Protein AF-A0A3B8RQC7-F1 (afdb_monomer_lite)

Structure (mmCIF, N/CA/C/O backbone):
data_AF-A0A3B8RQC7-F1
#
_entry.id   AF-A0A3B8RQC7-F1
#
loop_
_atom_site.group_PDB
_atom_site.id
_atom_site.type_symbol
_atom_site.label_atom_id
_atom_site.label_alt_id
_atom_site.label_comp_id
_atom_site.label_asym_id
_atom_site.label_entity_id
_atom_site.label_seq_id
_atom_site.pdbx_PDB_ins_code
_atom_site.Cartn_x
_atom_site.Cartn_y
_atom_site.Cartn_z
_atom_site.occupancy
_atom_site.B_iso_or_equiv
_atom_site.auth_seq_id
_atom_site.auth_comp_id
_atom_site.auth_asym_id
_atom_site.auth_atom_id
_atom_site.pdbx_PDB_model_num
ATOM 1 N N . MET A 1 1 ? 19.591 14.525 64.692 1.00 45.31 1 MET A N 1
ATOM 2 C CA . MET A 1 1 ? 18.164 14.686 64.338 1.00 45.31 1 MET A CA 1
ATOM 3 C C . MET A 1 1 ? 18.086 14.976 62.844 1.00 45.31 1 MET A C 1
ATOM 5 O O . MET A 1 1 ? 18.503 16.040 62.417 1.00 45.31 1 MET A O 1
ATOM 9 N N . ARG A 1 2 ? 17.708 13.976 62.036 1.00 49.78 2 ARG A N 1
ATOM 10 C CA . ARG A 1 2 ? 17.635 14.060 60.568 1.00 49.78 2 ARG A CA 1
ATOM 11 C C . ARG A 1 2 ? 16.273 14.648 60.188 1.00 49.78 2 ARG A C 1
ATOM 13 O O . ARG A 1 2 ? 15.261 13.973 60.358 1.00 49.78 2 ARG A O 1
ATOM 20 N N . ALA A 1 3 ? 16.239 15.897 59.731 1.00 42.53 3 ALA A N 1
ATOM 21 C CA . ALA A 1 3 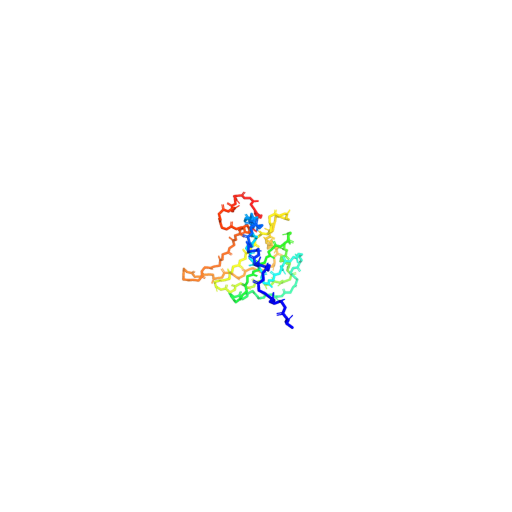? 15.012 16.544 59.277 1.00 42.53 3 ALA A CA 1
ATOM 22 C C . ALA A 1 3 ? 14.564 15.951 57.924 1.00 42.53 3 ALA A C 1
ATOM 24 O O . ALA A 1 3 ? 15.099 16.267 56.870 1.00 42.53 3 ALA A O 1
ATOM 25 N N . SER A 1 4 ? 13.633 15.002 58.029 1.00 47.00 4 SER A N 1
ATOM 26 C CA . SER A 1 4 ? 12.559 14.593 57.111 1.00 47.00 4 SER A CA 1
ATOM 27 C C . SER A 1 4 ? 12.667 14.915 55.604 1.00 47.00 4 SER A C 1
ATOM 29 O O . SER A 1 4 ? 12.319 15.996 55.141 1.00 47.00 4 SER A O 1
ATOM 31 N N . ILE A 1 5 ? 12.963 13.868 54.828 1.00 52.59 5 ILE A N 1
ATOM 32 C CA . ILE A 1 5 ? 12.885 13.709 53.357 1.00 52.59 5 ILE A CA 1
ATOM 33 C C . ILE A 1 5 ? 11.427 13.749 52.803 1.00 52.59 5 ILE A C 1
ATOM 35 O O . ILE A 1 5 ? 11.138 13.245 51.725 1.00 52.59 5 ILE A O 1
ATOM 39 N N . LYS A 1 6 ? 10.462 14.356 53.512 1.00 45.78 6 LYS A N 1
ATOM 40 C CA . LYS A 1 6 ? 9.018 14.250 53.191 1.00 45.78 6 LYS A CA 1
ATOM 41 C C . LYS A 1 6 ? 8.301 15.547 52.768 1.00 45.78 6 LYS A C 1
ATOM 43 O O . LYS A 1 6 ? 7.078 15.523 52.688 1.00 45.78 6 LYS A O 1
ATOM 48 N N . THR A 1 7 ? 8.997 16.647 52.454 1.00 44.00 7 THR A N 1
ATOM 49 C CA . THR A 1 7 ? 8.322 17.966 52.319 1.00 44.00 7 THR A CA 1
ATOM 50 C C . THR A 1 7 ? 8.557 18.741 51.013 1.00 44.00 7 THR A C 1
ATOM 52 O O . THR A 1 7 ? 8.353 19.946 50.999 1.00 44.00 7 THR A O 1
ATOM 55 N N . ILE A 1 8 ? 8.893 18.105 49.883 1.00 46.12 8 ILE A N 1
ATOM 56 C CA . ILE A 1 8 ? 8.613 18.718 48.563 1.00 46.12 8 ILE A CA 1
ATOM 57 C C . ILE A 1 8 ? 7.904 17.685 47.688 1.00 46.12 8 ILE A C 1
ATOM 59 O O . ILE A 1 8 ? 8.503 16.902 46.955 1.00 46.12 8 ILE A O 1
ATOM 63 N N . LEU A 1 9 ? 6.588 17.661 47.893 1.00 41.91 9 LEU A N 1
ATOM 64 C CA . LEU A 1 9 ? 5.569 16.975 47.114 1.00 41.91 9 LEU A CA 1
ATOM 65 C C . LEU A 1 9 ? 5.776 17.173 45.602 1.00 41.91 9 LEU A C 1
ATOM 67 O O . LEU A 1 9 ? 5.706 18.288 45.097 1.00 41.91 9 LEU A O 1
ATOM 71 N N . LEU A 1 10 ? 5.955 16.059 44.895 1.00 39.22 10 LEU A N 1
ATOM 72 C CA . LEU A 1 10 ? 5.077 15.605 43.812 1.00 39.22 10 LEU A CA 1
ATOM 73 C C . LEU A 1 10 ? 4.244 16.708 43.113 1.00 39.22 10 LEU A C 1
ATOM 75 O O . LEU A 1 10 ? 3.041 16.827 43.341 1.00 39.22 10 LEU A O 1
ATOM 79 N N . LEU A 1 11 ? 4.868 17.476 42.218 1.00 39.94 11 LEU A N 1
ATOM 80 C CA . LEU A 1 11 ? 4.159 18.314 41.246 1.00 39.94 11 LEU A CA 1
ATOM 81 C C . LEU A 1 11 ? 3.796 17.429 40.044 1.00 39.94 11 LEU A C 1
ATOM 83 O O . LEU A 1 11 ? 4.538 17.291 39.073 1.00 39.94 11 LEU A O 1
ATOM 87 N N . LEU A 1 12 ? 2.673 16.728 40.196 1.00 43.59 12 LEU A N 1
ATOM 88 C CA . LEU A 1 12 ? 2.049 15.897 39.177 1.00 43.59 12 LEU A CA 1
ATOM 89 C C . LEU A 1 12 ? 1.499 16.798 38.052 1.00 43.59 12 LEU A C 1
ATOM 91 O O . LEU A 1 12 ? 0.684 17.677 38.307 1.00 43.59 12 LEU A O 1
ATOM 95 N N . LEU A 1 13 ? 1.944 16.519 36.824 1.00 51.00 13 LEU A N 1
ATOM 96 C CA . LEU A 1 13 ? 1.169 16.531 35.574 1.00 51.00 13 LEU A CA 1
ATOM 97 C C . LEU A 1 13 ? 0.238 17.726 35.308 1.00 51.00 13 LEU A C 1
ATOM 99 O O . LEU A 1 13 ? -0.911 17.703 35.728 1.00 51.00 13 LEU A O 1
ATOM 103 N N . LEU A 1 14 ? 0.682 18.671 34.466 1.00 49.91 14 LEU A N 1
ATOM 104 C CA . LEU A 1 14 ? -0.200 19.459 33.584 1.00 49.91 14 LEU A CA 1
ATOM 105 C C . LEU A 1 14 ? 0.581 20.209 32.484 1.00 49.91 14 LEU A C 1
ATOM 107 O O . LEU A 1 14 ? 0.303 21.362 32.178 1.00 49.91 14 LEU A O 1
ATOM 111 N N . PHE A 1 15 ? 1.524 19.548 31.807 1.00 57.16 15 PHE A N 1
ATOM 112 C CA . PHE A 1 15 ? 1.663 19.852 30.380 1.00 57.16 15 PHE A CA 1
ATOM 113 C C . PHE A 1 15 ? 0.641 18.975 29.688 1.00 57.16 15 PHE A C 1
ATOM 115 O O . PHE A 1 15 ? 0.905 17.813 29.387 1.00 57.16 15 PHE A O 1
ATOM 122 N N . GLY A 1 16 ? -0.574 19.515 29.560 1.00 52.12 16 GLY A N 1
ATOM 123 C CA . GLY A 1 16 ? -1.617 18.904 28.759 1.00 52.12 16 GLY A CA 1
ATOM 124 C C . GLY A 1 16 ? -1.003 18.551 27.417 1.00 52.12 16 GLY A C 1
ATOM 125 O O . GLY A 1 16 ? -0.588 19.438 26.671 1.00 52.12 16 GLY A O 1
ATOM 126 N N . SER A 1 17 ? -0.888 17.257 27.134 1.00 58.47 17 SER A N 1
ATOM 127 C CA . SER A 1 17 ? -0.625 16.809 25.784 1.00 58.47 17 SER A CA 1
ATOM 128 C C . SER A 1 17 ? -1.835 17.265 24.989 1.00 58.47 17 SER A C 1
ATOM 130 O O . SER A 1 17 ? -2.874 16.603 24.988 1.00 58.47 17 SER A O 1
ATOM 132 N N . MET A 1 18 ? -1.732 18.440 24.363 1.00 51.41 18 MET A N 1
ATOM 133 C CA . MET A 1 18 ? -2.528 18.736 23.189 1.00 51.41 18 MET A CA 1
ATOM 134 C C . MET A 1 18 ? -2.434 17.472 22.348 1.00 51.41 18 MET A C 1
ATOM 136 O O . MET A 1 18 ? -1.332 17.033 22.013 1.00 51.41 18 MET A O 1
ATOM 140 N N . ALA A 1 19 ? -3.572 16.822 22.125 1.00 55.41 19 ALA A N 1
ATOM 141 C CA . ALA A 1 19 ? -3.664 15.707 21.210 1.00 55.41 19 ALA A CA 1
ATOM 142 C C . ALA A 1 19 ? -3.408 16.281 19.813 1.00 55.41 19 ALA A C 1
ATOM 144 O O . ALA A 1 19 ? -4.333 16.544 19.048 1.00 55.41 19 ALA A O 1
ATOM 145 N N . PHE A 1 20 ? -2.138 16.556 19.506 1.00 60.56 20 PHE A N 1
ATOM 146 C CA . PHE A 1 20 ? -1.667 16.673 18.144 1.00 60.56 20 PHE A CA 1
ATOM 147 C C . PHE A 1 20 ? -2.150 15.399 17.475 1.00 60.56 20 PHE A C 1
ATOM 149 O O . PHE A 1 20 ? -1.861 14.312 17.972 1.00 60.56 20 PHE A O 1
ATOM 156 N N . GLY A 1 21 ? -2.976 15.537 16.438 1.00 60.81 21 GLY A N 1
ATOM 157 C CA . GLY A 1 21 ? -3.563 14.405 15.737 1.00 60.81 21 GLY A CA 1
ATOM 158 C C . GLY A 1 21 ? -2.472 13.423 15.340 1.00 60.81 21 GLY A C 1
ATOM 159 O O . GLY A 1 21 ? -1.754 13.651 14.370 1.00 60.81 21 GLY A O 1
ATOM 160 N N . GLN A 1 22 ? -2.301 12.367 16.130 1.00 75.88 22 GLN A N 1
ATOM 161 C CA . GLN A 1 22 ? -1.209 11.435 15.933 1.00 75.88 22 GLN A CA 1
ATOM 162 C C . GLN A 1 22 ? -1.537 10.595 14.702 1.00 75.88 22 GLN A C 1
ATOM 164 O O . GLN A 1 22 ? -2.649 10.082 14.565 1.00 75.88 22 GLN A O 1
ATOM 169 N N . LEU A 1 23 ? -0.576 10.474 13.788 1.00 85.44 23 LEU A N 1
ATOM 170 C CA . LEU A 1 23 ? -0.722 9.621 12.614 1.00 85.44 23 LEU A CA 1
ATOM 171 C C . LEU A 1 23 ? -1.055 8.185 13.042 1.00 85.44 23 LEU A C 1
ATOM 173 O O . LEU A 1 23 ? -0.542 7.679 14.043 1.00 85.44 23 LEU A O 1
ATOM 177 N N . SER A 1 24 ? -1.890 7.517 12.250 1.00 89.38 24 SER A N 1
ATOM 178 C CA . SER A 1 24 ? -2.125 6.083 12.379 1.00 89.38 24 SER A CA 1
ATOM 179 C C . SER A 1 24 ? -0.777 5.359 12.221 1.00 89.38 24 SER A C 1
ATOM 181 O O . SER A 1 24 ? -0.063 5.617 11.244 1.00 89.38 24 SER A O 1
ATOM 183 N N . PRO A 1 25 ? -0.390 4.484 13.166 1.00 89.69 25 PRO A N 1
ATOM 184 C CA . PRO A 1 25 ? 0.924 3.857 13.136 1.00 89.69 25 PRO A CA 1
ATOM 185 C C . PRO A 1 25 ? 1.007 2.837 11.998 1.00 89.69 25 PRO A C 1
ATOM 187 O O . PRO A 1 25 ? 0.070 2.061 11.778 1.00 89.69 25 PRO A O 1
ATOM 190 N N . ALA A 1 26 ? 2.143 2.847 11.306 1.00 93.75 26 ALA A N 1
ATOM 191 C CA . ALA A 1 26 ? 2.501 1.910 10.251 1.00 93.75 26 ALA A CA 1
ATOM 192 C C . ALA A 1 26 ? 3.767 1.147 10.655 1.00 93.75 26 ALA A C 1
ATOM 194 O O . ALA A 1 26 ? 4.698 1.738 11.200 1.00 93.75 26 ALA A O 1
ATOM 195 N N . ASP A 1 27 ? 3.797 -0.150 10.363 1.00 96.81 27 ASP A N 1
ATOM 196 C CA . ASP A 1 27 ? 4.894 -1.056 10.716 1.00 96.81 27 ASP A CA 1
ATOM 197 C C . ASP A 1 27 ? 5.965 -1.112 9.617 1.00 96.81 27 ASP A C 1
ATOM 199 O O . ASP A 1 27 ? 7.100 -1.520 9.856 1.00 96.81 27 ASP A O 1
ATOM 203 N N . SER A 1 28 ? 5.603 -0.741 8.386 1.00 97.62 28 SER A N 1
ATOM 204 C CA . SER A 1 28 ? 6.490 -0.780 7.225 1.00 97.62 28 SER A CA 1
ATOM 205 C C . SER A 1 28 ? 6.124 0.305 6.217 1.00 97.62 28 SER A C 1
ATOM 207 O O . SER A 1 28 ? 4.948 0.554 5.957 1.00 97.62 28 SER A O 1
ATOM 209 N N . VAL A 1 29 ? 7.140 0.947 5.641 1.00 97.94 29 VAL A N 1
ATOM 210 C CA . VAL A 1 29 ? 6.978 1.930 4.565 1.00 97.94 29 VAL A CA 1
ATOM 211 C C . VAL A 1 29 ? 7.283 1.269 3.225 1.00 97.94 29 VAL A C 1
ATOM 213 O O . VAL A 1 29 ? 8.250 0.518 3.111 1.00 97.94 29 VAL A O 1
ATOM 216 N N . ILE A 1 30 ? 6.458 1.567 2.226 1.00 97.94 30 ILE A N 1
ATOM 217 C CA . ILE A 1 30 ? 6.635 1.181 0.830 1.00 97.94 30 ILE A CA 1
ATOM 218 C C . ILE A 1 30 ? 6.750 2.471 0.014 1.00 97.94 30 ILE A C 1
ATOM 220 O O . ILE A 1 30 ? 5.878 3.339 0.084 1.00 97.94 30 ILE A O 1
ATOM 224 N N . GLU A 1 31 ? 7.826 2.593 -0.755 1.00 98.06 31 GLU A N 1
ATOM 225 C CA . GLU A 1 31 ? 8.151 3.779 -1.549 1.00 98.06 31 GLU A CA 1
ATOM 226 C C . GLU A 1 31 ? 8.898 3.380 -2.831 1.00 98.06 31 GLU A C 1
ATOM 228 O O . GLU A 1 31 ? 9.554 2.338 -2.887 1.00 98.06 31 GLU A O 1
ATOM 233 N N . GLY A 1 32 ? 8.793 4.197 -3.881 1.00 98.00 32 GLY A N 1
ATOM 234 C CA . GLY A 1 32 ? 9.545 4.001 -5.121 1.00 98.00 32 GLY A CA 1
ATOM 235 C C . GLY A 1 32 ? 9.031 2.854 -5.996 1.00 98.00 32 GLY A C 1
ATOM 236 O O . GLY A 1 32 ? 7.846 2.775 -6.302 1.00 98.00 32 GLY A O 1
ATOM 237 N N . ASN A 1 33 ? 9.935 1.998 -6.478 1.00 98.25 33 ASN A N 1
ATOM 238 C CA . ASN A 1 33 ? 9.630 0.980 -7.486 1.00 98.25 33 ASN A CA 1
ATOM 239 C C . ASN A 1 33 ? 9.638 -0.436 -6.893 1.00 98.25 33 ASN A C 1
ATOM 241 O O . ASN A 1 33 ? 10.635 -0.860 -6.313 1.00 98.25 33 ASN A O 1
ATOM 245 N N . ILE A 1 34 ? 8.575 -1.200 -7.142 1.00 98.00 34 ILE A N 1
ATOM 246 C CA . ILE A 1 34 ? 8.494 -2.643 -6.898 1.00 98.00 34 ILE A CA 1
ATOM 247 C C . ILE A 1 34 ? 8.800 -3.345 -8.223 1.00 98.00 34 ILE A C 1
ATOM 249 O O . ILE A 1 34 ? 7.976 -3.357 -9.137 1.00 98.00 34 ILE A O 1
ATOM 253 N N . THR A 1 35 ? 10.013 -3.883 -8.347 1.00 97.88 35 THR A N 1
ATOM 254 C CA . THR A 1 35 ? 10.521 -4.543 -9.568 1.00 97.88 35 THR A CA 1
ATOM 255 C C . THR A 1 35 ? 10.620 -6.063 -9.443 1.00 97.88 35 THR A C 1
ATOM 257 O O . THR A 1 35 ? 10.885 -6.750 -10.428 1.00 97.88 35 THR A O 1
ATOM 260 N N . SER A 1 36 ? 10.369 -6.603 -8.251 1.00 98.00 36 SER A N 1
ATOM 261 C CA . SER A 1 36 ? 10.296 -8.034 -7.965 1.00 98.00 36 SER A CA 1
ATOM 262 C C . SER A 1 36 ? 9.015 -8.361 -7.203 1.00 98.00 36 SER A C 1
ATOM 264 O O . SER A 1 36 ? 8.357 -7.476 -6.653 1.00 98.00 36 SER A O 1
ATOM 266 N N . ASN A 1 37 ? 8.640 -9.640 -7.194 1.00 98.19 37 ASN A N 1
ATOM 267 C CA . ASN A 1 37 ? 7.439 -10.083 -6.496 1.00 98.19 37 ASN A CA 1
ATOM 268 C C . ASN A 1 37 ? 7.519 -9.742 -5.007 1.00 98.19 37 ASN A C 1
ATOM 270 O O . ASN A 1 37 ? 8.526 -10.014 -4.352 1.00 98.19 37 ASN A O 1
ATOM 274 N N . ALA A 1 38 ? 6.434 -9.189 -4.480 1.00 97.75 38 ALA A N 1
ATOM 275 C CA . ALA A 1 38 ? 6.335 -8.768 -3.093 1.00 97.75 38 ALA A CA 1
ATOM 276 C C . ALA A 1 38 ? 5.024 -9.264 -2.479 1.00 97.75 38 ALA A C 1
ATOM 278 O O . ALA A 1 38 ? 4.006 -9.393 -3.161 1.00 97.75 38 ALA A O 1
ATOM 279 N N . PHE A 1 39 ? 5.058 -9.539 -1.176 1.00 98.00 39 PHE A N 1
ATOM 280 C CA . PHE A 1 39 ? 3.914 -10.041 -0.424 1.00 98.00 39 PHE A CA 1
ATOM 281 C C . PHE A 1 39 ? 3.682 -9.181 0.819 1.00 98.00 39 PHE A C 1
ATOM 283 O O . PHE A 1 39 ? 4.574 -9.051 1.662 1.00 98.00 39 PHE A O 1
ATOM 290 N N . LEU A 1 40 ? 2.489 -8.596 0.934 1.00 98.06 40 LEU A N 1
ATOM 291 C CA . LEU A 1 40 ? 2.066 -7.829 2.103 1.00 98.06 40 LEU A CA 1
ATOM 292 C C . LEU A 1 40 ? 1.193 -8.706 3.001 1.00 98.06 40 LEU A C 1
ATOM 294 O O . LEU A 1 40 ? 0.220 -9.296 2.534 1.00 98.06 40 LEU A O 1
ATOM 298 N N . THR A 1 41 ? 1.535 -8.788 4.285 1.00 98.12 41 THR A N 1
ATOM 299 C CA . THR A 1 41 ? 0.838 -9.628 5.267 1.00 98.12 41 THR A CA 1
ATOM 300 C C . THR A 1 41 ? -0.215 -8.834 6.033 1.00 98.12 41 THR A C 1
ATOM 302 O O . THR A 1 41 ? -0.159 -7.610 6.114 1.00 98.12 41 THR A O 1
ATOM 305 N N . ASN A 1 42 ? -1.183 -9.504 6.650 1.00 97.12 42 ASN A N 1
ATOM 306 C CA . ASN A 1 42 ? -2.176 -8.838 7.506 1.00 97.12 42 ASN A CA 1
ATOM 307 C C . ASN A 1 42 ? -1.689 -8.600 8.948 1.00 97.12 42 ASN A C 1
ATOM 309 O O . ASN A 1 42 ? -2.338 -7.899 9.720 1.00 97.12 42 ASN A O 1
ATOM 313 N N . SER A 1 43 ? -0.519 -9.138 9.301 1.00 97.06 43 SER A N 1
ATOM 314 C CA . SER A 1 43 ? 0.161 -8.888 10.576 1.00 97.06 43 SER A CA 1
ATOM 315 C C . SER A 1 43 ? 0.852 -7.525 10.648 1.00 97.06 43 SER A C 1
ATOM 317 O O . SER A 1 43 ? 1.326 -7.146 11.717 1.00 97.06 43 SER A O 1
ATOM 319 N N . LYS A 1 44 ? 0.934 -6.808 9.521 1.00 97.06 44 LYS A N 1
ATOM 320 C CA . LYS A 1 44 ? 1.576 -5.500 9.401 1.00 97.06 44 LYS A CA 1
ATOM 321 C C . LYS A 1 44 ? 0.626 -4.485 8.785 1.00 97.06 44 LYS A C 1
ATOM 323 O O . LYS A 1 44 ? -0.214 -4.806 7.945 1.00 97.06 44 LYS A O 1
ATOM 328 N N . ARG A 1 45 ? 0.818 -3.233 9.173 1.00 97.38 45 ARG A N 1
ATOM 329 C CA . ARG A 1 45 ? 0.224 -2.049 8.561 1.00 97.38 45 ARG A CA 1
ATOM 330 C C . ARG A 1 45 ? 1.274 -1.390 7.686 1.00 97.38 45 ARG A C 1
ATOM 332 O O . ARG A 1 45 ? 2.376 -1.103 8.153 1.00 97.38 45 ARG A O 1
ATOM 339 N N . TYR A 1 46 ? 0.932 -1.131 6.436 1.00 98.44 46 TYR A N 1
ATOM 340 C CA . TYR A 1 46 ? 1.865 -0.550 5.474 1.00 98.44 46 TYR A CA 1
ATOM 341 C C . TYR A 1 46 ? 1.570 0.929 5.257 1.00 98.44 46 TYR A C 1
ATOM 343 O O . TYR A 1 46 ? 0.427 1.352 5.393 1.00 98.44 46 TYR A O 1
ATOM 351 N N . LEU A 1 47 ? 2.586 1.714 4.911 1.00 98.44 47 LEU A N 1
ATOM 352 C CA . LEU A 1 47 ? 2.454 3.110 4.505 1.00 98.44 47 LEU A CA 1
ATOM 353 C C . LEU A 1 47 ? 2.993 3.284 3.088 1.00 98.44 47 LEU A C 1
ATOM 355 O O . LEU A 1 47 ? 4.177 3.062 2.857 1.00 98.44 47 LEU A O 1
ATOM 359 N N . LEU A 1 48 ? 2.146 3.723 2.163 1.00 98.50 48 LEU A N 1
ATOM 360 C CA . LEU A 1 48 ? 2.548 4.211 0.851 1.00 98.50 48 LEU A CA 1
ATOM 361 C C . LEU A 1 48 ? 3.088 5.631 1.008 1.00 98.50 48 LEU A C 1
ATOM 363 O O . LEU A 1 48 ? 2.337 6.544 1.371 1.00 98.50 48 LEU A O 1
ATOM 367 N N . ARG A 1 49 ? 4.375 5.815 0.713 1.00 98.31 49 ARG A N 1
ATOM 368 C CA . ARG A 1 49 ? 5.017 7.128 0.649 1.00 98.31 49 ARG A CA 1
ATOM 369 C C . ARG A 1 49 ? 5.375 7.457 -0.796 1.00 98.31 49 ARG A C 1
ATOM 371 O O . ARG A 1 49 ? 6.105 6.721 -1.457 1.00 98.31 49 ARG A O 1
ATOM 378 N N . GLY A 1 50 ? 4.866 8.589 -1.270 1.00 98.19 50 GLY A N 1
ATOM 379 C CA . GLY A 1 50 ? 4.999 9.024 -2.655 1.00 98.19 50 GLY A CA 1
ATOM 380 C C . GLY A 1 50 ? 4.292 8.088 -3.629 1.00 98.19 50 GLY A C 1
ATOM 381 O O . GLY A 1 50 ? 3.289 7.449 -3.301 1.00 98.19 50 GLY A O 1
ATOM 382 N N . PHE A 1 51 ? 4.827 8.019 -4.844 1.00 98.44 51 PHE A N 1
ATOM 383 C CA . PHE A 1 51 ? 4.331 7.130 -5.886 1.00 98.44 51 PHE A CA 1
ATOM 384 C C . PHE A 1 51 ? 5.045 5.784 -5.816 1.00 98.44 51 PHE A C 1
ATOM 386 O O . PHE A 1 51 ? 6.238 5.681 -6.108 1.00 98.44 51 PHE A O 1
ATOM 393 N N . VAL A 1 52 ? 4.292 4.755 -5.435 1.00 98.50 52 VAL A N 1
ATOM 394 C CA . VAL A 1 52 ? 4.741 3.366 -5.393 1.00 98.50 52 VAL A CA 1
ATOM 395 C C . VAL A 1 52 ? 4.368 2.702 -6.709 1.00 98.50 52 VAL A C 1
ATOM 397 O O . VAL A 1 52 ? 3.202 2.421 -6.957 1.00 98.50 52 VAL A O 1
ATOM 400 N N . ASN A 1 53 ? 5.352 2.452 -7.561 1.00 98.50 53 ASN A N 1
ATOM 401 C CA . ASN A 1 53 ? 5.152 1.905 -8.897 1.00 98.50 53 ASN A CA 1
ATOM 402 C C . ASN A 1 53 ? 5.452 0.408 -8.909 1.00 98.50 53 ASN A C 1
ATOM 404 O O . ASN A 1 53 ? 6.590 0.001 -8.680 1.00 98.50 53 ASN A O 1
ATOM 408 N N . ILE A 1 54 ? 4.459 -0.415 -9.229 1.00 98.50 54 ILE A N 1
ATOM 409 C CA . ILE A 1 54 ? 4.675 -1.828 -9.534 1.00 98.50 54 ILE A CA 1
ATOM 410 C C . ILE A 1 54 ? 5.061 -1.923 -11.004 1.00 98.50 54 ILE A C 1
ATOM 412 O O . ILE A 1 54 ? 4.260 -1.600 -11.881 1.00 98.50 54 ILE A O 1
ATOM 416 N N . ASN A 1 55 ? 6.287 -2.359 -11.274 1.00 98.19 55 ASN A N 1
ATOM 417 C CA . ASN A 1 55 ? 6.835 -2.444 -12.621 1.00 98.19 55 ASN A CA 1
ATOM 418 C C . ASN A 1 55 ? 6.918 -3.896 -13.077 1.00 98.19 55 ASN A C 1
ATOM 420 O O . ASN A 1 55 ? 7.322 -4.774 -12.319 1.00 98.19 55 ASN A O 1
ATOM 424 N N . SER A 1 56 ? 6.572 -4.142 -14.340 1.00 96.56 56 SER A N 1
ATOM 425 C CA . SER A 1 56 ? 6.708 -5.463 -14.952 1.00 96.56 56 SER A CA 1
ATOM 426 C C . SER A 1 56 ? 8.138 -6.005 -14.773 1.00 96.56 56 SER A C 1
ATOM 428 O O . SER A 1 56 ? 9.090 -5.245 -14.968 1.00 96.56 56 SER A O 1
ATOM 430 N N . PRO A 1 57 ? 8.315 -7.298 -14.445 1.00 97.31 57 PRO A N 1
ATOM 431 C CA . PRO A 1 57 ? 7.295 -8.353 -14.368 1.00 97.31 57 PRO A CA 1
ATOM 432 C C . PRO A 1 57 ? 6.717 -8.569 -12.956 1.00 97.31 57 PRO A C 1
ATOM 434 O O . PRO A 1 57 ? 6.186 -9.643 -12.674 1.00 97.31 57 PRO A O 1
ATOM 437 N N . ALA A 1 58 ? 6.855 -7.598 -12.050 1.00 98.38 58 ALA A N 1
ATOM 438 C CA . ALA A 1 58 ? 6.521 -7.784 -10.646 1.00 98.38 58 ALA A CA 1
ATOM 439 C C . ALA A 1 58 ? 5.027 -8.034 -10.402 1.00 98.38 58 ALA A C 1
ATOM 441 O O . ALA A 1 58 ? 4.141 -7.444 -11.033 1.00 98.38 58 ALA A O 1
ATOM 442 N N . VAL A 1 59 ? 4.774 -8.881 -9.408 1.00 98.56 59 VAL A N 1
ATOM 443 C CA . VAL A 1 59 ? 3.458 -9.133 -8.829 1.00 98.56 59 VAL A CA 1
ATOM 444 C C . VAL A 1 59 ? 3.472 -8.699 -7.367 1.00 98.56 59 VAL A C 1
ATOM 446 O O . VAL A 1 59 ? 4.261 -9.218 -6.574 1.00 98.56 59 VAL A O 1
ATOM 449 N N . LEU A 1 60 ? 2.595 -7.766 -7.000 1.00 98.50 60 LEU A N 1
ATOM 450 C CA . LEU A 1 60 ? 2.316 -7.448 -5.602 1.00 98.50 60 LEU A CA 1
ATOM 451 C C . LEU A 1 60 ? 1.100 -8.247 -5.144 1.00 98.50 60 LEU A C 1
ATOM 453 O O . LEU A 1 60 ? 0.009 -8.063 -5.679 1.00 98.50 60 LEU A O 1
ATOM 457 N N . THR A 1 61 ? 1.276 -9.093 -4.136 1.00 98.62 61 THR A N 1
ATOM 458 C CA . THR A 1 61 ? 0.174 -9.817 -3.496 1.00 98.62 61 THR A CA 1
ATOM 459 C C . THR A 1 61 ? -0.096 -9.234 -2.117 1.00 98.62 61 THR A C 1
ATOM 461 O O . THR A 1 61 ? 0.824 -9.066 -1.317 1.00 98.62 61 THR A O 1
ATOM 464 N N . ILE A 1 62 ? -1.359 -8.938 -1.825 1.00 98.62 62 ILE A N 1
ATOM 465 C CA . ILE A 1 62 ? -1.806 -8.373 -0.554 1.00 98.62 62 ILE A CA 1
ATOM 466 C C . ILE A 1 62 ? -2.733 -9.378 0.116 1.00 98.62 62 ILE A C 1
ATOM 468 O O . ILE A 1 62 ? -3.756 -9.769 -0.442 1.00 98.62 62 ILE A O 1
ATOM 472 N N . GLN A 1 63 ? -2.366 -9.801 1.321 1.00 98.50 63 GLN A N 1
ATOM 473 C CA . GLN A 1 63 ? -3.171 -10.716 2.114 1.00 98.50 63 GLN A CA 1
ATOM 474 C C . GLN A 1 63 ? -4.495 -10.060 2.549 1.00 98.50 63 GLN A C 1
ATOM 476 O O . GLN A 1 63 ? -4.554 -8.876 2.881 1.00 98.50 63 GLN A O 1
ATOM 481 N N . ALA A 1 64 ? -5.570 -10.849 2.600 1.00 98.50 64 ALA A N 1
ATOM 482 C CA . ALA A 1 64 ? -6.849 -10.410 3.151 1.00 98.50 64 ALA A CA 1
ATOM 483 C C . ALA A 1 64 ? -6.694 -9.872 4.591 1.00 98.50 64 ALA A C 1
ATOM 485 O O . ALA A 1 64 ? -5.991 -10.454 5.424 1.00 98.50 64 ALA A O 1
ATOM 486 N N . GLY A 1 65 ? -7.362 -8.754 4.886 1.00 98.19 65 GLY A N 1
ATOM 487 C CA . GLY A 1 65 ? -7.281 -8.068 6.179 1.00 98.19 65 GLY A CA 1
ATOM 488 C C . GLY A 1 65 ? -6.107 -7.093 6.334 1.00 98.19 65 GLY A C 1
ATOM 489 O O . GLY A 1 65 ? -5.985 -6.472 7.388 1.00 98.19 65 GLY A O 1
ATOM 490 N N . THR A 1 66 ? -5.239 -6.932 5.328 1.00 98.56 66 THR A N 1
ATOM 491 C CA . THR A 1 66 ? -4.142 -5.953 5.388 1.00 98.56 66 THR A CA 1
ATOM 492 C C . THR A 1 66 ? -4.663 -4.512 5.349 1.00 98.56 66 THR A C 1
ATOM 494 O O . THR A 1 66 ? -5.550 -4.166 4.564 1.00 98.56 66 THR A O 1
ATOM 497 N N . ILE A 1 67 ? -4.064 -3.652 6.180 1.00 98.12 67 ILE A N 1
ATOM 498 C CA . ILE A 1 67 ? -4.308 -2.204 6.191 1.00 98.12 67 ILE A CA 1
ATOM 499 C C . ILE A 1 67 ? -3.127 -1.494 5.536 1.00 98.12 67 ILE A C 1
ATOM 501 O O . ILE A 1 67 ? -1.970 -1.696 5.915 1.00 98.12 67 ILE A O 1
ATOM 505 N N . ILE A 1 68 ? -3.437 -0.635 4.572 1.00 98.44 68 ILE A N 1
ATOM 506 C CA . ILE A 1 68 ? -2.475 0.143 3.803 1.00 98.44 68 ILE A CA 1
ATOM 507 C C . ILE A 1 68 ? -2.859 1.613 3.927 1.00 98.44 68 ILE A C 1
ATOM 509 O O . ILE A 1 68 ? -3.939 2.046 3.526 1.00 98.44 68 ILE A O 1
ATOM 513 N N . TYR A 1 69 ? -1.962 2.388 4.513 1.00 98.31 69 TYR A N 1
ATOM 514 C CA . TYR A 1 69 ? -2.106 3.820 4.662 1.00 98.31 69 TYR A CA 1
ATOM 515 C C . TYR A 1 69 ? -1.502 4.553 3.469 1.00 98.31 69 TYR A C 1
ATOM 517 O O . TYR A 1 69 ? -0.436 4.180 2.994 1.00 98.31 69 TYR A O 1
ATOM 525 N N . GLY A 1 70 ? -2.135 5.632 3.026 1.00 97.88 70 GLY A N 1
ATOM 526 C CA . GLY A 1 70 ? -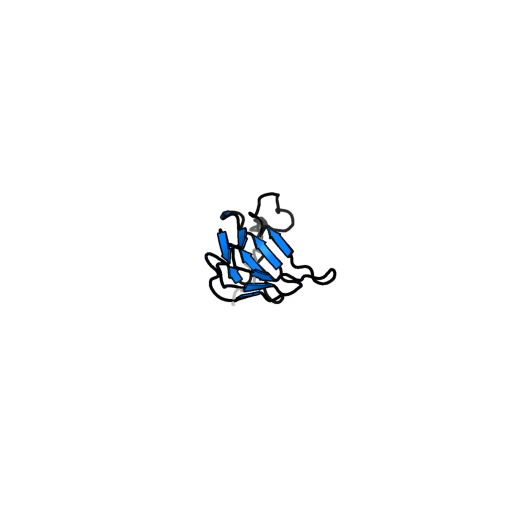1.515 6.626 2.157 1.00 97.88 70 GLY A CA 1
ATOM 527 C C . GLY A 1 70 ? -0.989 7.808 2.967 1.00 97.88 70 GLY A C 1
ATOM 528 O O . GLY A 1 70 ? -1.717 8.381 3.786 1.00 97.88 70 GLY A O 1
ATOM 529 N N . GLU A 1 71 ? 0.276 8.170 2.754 1.00 97.69 71 GLU A N 1
ATOM 530 C CA . GLU A 1 71 ? 0.884 9.337 3.389 1.00 97.69 71 GLU A CA 1
ATOM 531 C C . GLU A 1 71 ? 0.372 10.637 2.743 1.00 97.69 71 GLU A C 1
ATOM 533 O O . GLU A 1 71 ? 0.477 10.843 1.531 1.00 97.69 71 GLU A O 1
ATOM 538 N N . LYS A 1 72 ? -0.157 11.548 3.566 1.00 96.69 72 LYS A N 1
ATOM 539 C CA . LYS A 1 72 ? -0.789 12.789 3.092 1.00 96.69 72 LYS A CA 1
ATOM 540 C C . LYS A 1 72 ? 0.164 13.771 2.435 1.00 96.69 72 LYS A C 1
ATOM 542 O O . LYS A 1 72 ? -0.196 14.380 1.427 1.00 96.69 72 LYS A O 1
ATOM 547 N N . SER A 1 73 ? 1.358 13.925 2.999 1.00 96.25 73 SER A N 1
ATOM 548 C CA . SER A 1 73 ? 2.384 14.857 2.520 1.00 96.25 73 SER A CA 1
ATOM 549 C C . SER A 1 73 ? 2.840 14.543 1.102 1.00 96.25 73 SER A C 1
ATOM 551 O O . SER A 1 73 ? 3.012 15.454 0.301 1.00 96.25 73 SER A O 1
ATOM 553 N N . SER A 1 74 ? 3.007 13.262 0.788 1.00 97.38 74 SER A N 1
ATOM 554 C CA . SER A 1 74 ? 3.534 12.804 -0.498 1.00 97.38 74 SER A CA 1
ATOM 555 C C . SER A 1 74 ? 2.457 12.310 -1.462 1.00 97.38 74 SER A C 1
ATOM 557 O O . SER A 1 74 ? 2.791 11.857 -2.553 1.00 97.38 74 SER A O 1
ATOM 559 N N . LYS A 1 75 ? 1.176 12.396 -1.074 1.00 96.62 75 LYS A N 1
ATOM 560 C CA . LYS A 1 75 ? 0.051 11.795 -1.803 1.00 96.62 75 LYS A CA 1
ATOM 561 C C . LYS A 1 75 ? 0.330 10.325 -2.109 1.00 96.62 75 LYS A C 1
ATOM 563 O O . LYS A 1 75 ? 0.336 9.928 -3.270 1.00 96.62 75 LYS A O 1
ATOM 568 N N . GLY A 1 76 ? 0.552 9.533 -1.058 1.00 98.06 76 GLY A N 1
ATOM 569 C CA . GLY A 1 76 ? 0.781 8.092 -1.161 1.00 98.06 76 GLY A CA 1
ATOM 570 C C . GLY A 1 76 ? -0.174 7.447 -2.167 1.00 98.06 76 GLY A C 1
ATOM 571 O O . GLY A 1 76 ? -1.391 7.507 -1.981 1.00 98.06 76 GLY A O 1
ATOM 572 N N . THR A 1 77 ? 0.381 6.904 -3.248 1.00 98.44 77 THR A N 1
ATOM 573 C CA . THR A 1 77 ? -0.364 6.336 -4.381 1.00 98.44 77 THR A CA 1
ATOM 574 C C . THR A 1 77 ? 0.286 5.024 -4.773 1.00 98.44 77 THR A C 1
ATOM 576 O O . THR A 1 77 ? 1.510 4.959 -4.895 1.00 98.44 77 THR A O 1
ATOM 579 N N . LEU A 1 78 ? -0.520 3.991 -4.984 1.00 98.50 78 LEU A N 1
ATOM 580 C CA . LEU A 1 78 ? -0.061 2.749 -5.591 1.00 98.50 78 LEU A CA 1
ATOM 581 C C . LEU A 1 78 ? -0.367 2.812 -7.088 1.00 98.50 78 LEU A C 1
ATOM 583 O O . LEU A 1 78 ? -1.466 3.173 -7.467 1.00 98.50 78 LEU A O 1
ATOM 587 N N . ILE A 1 79 ? 0.606 2.510 -7.938 1.00 98.62 79 ILE A N 1
ATOM 588 C CA . ILE A 1 79 ? 0.471 2.600 -9.393 1.00 98.62 79 ILE A CA 1
ATOM 589 C C . ILE A 1 79 ? 0.861 1.252 -9.976 1.00 98.62 79 ILE A C 1
ATOM 591 O O . ILE A 1 79 ? 1.996 0.801 -9.816 1.00 98.62 79 ILE A O 1
ATOM 595 N N . VAL A 1 80 ? -0.073 0.602 -10.666 1.00 98.38 80 VAL A N 1
ATOM 596 C CA . VAL A 1 80 ? 0.186 -0.673 -11.344 1.00 98.38 80 VAL A CA 1
ATOM 597 C C . VAL A 1 80 ? 0.526 -0.395 -12.807 1.00 98.38 80 VAL A C 1
ATOM 599 O O . VAL A 1 80 ? -0.358 -0.128 -13.620 1.00 98.38 80 VAL A O 1
ATOM 602 N N . ASN A 1 81 ? 1.815 -0.437 -13.160 1.00 98.38 81 ASN A N 1
ATOM 603 C CA . ASN A 1 81 ? 2.234 -0.198 -14.540 1.00 98.38 81 ASN A CA 1
ATOM 604 C C . ASN A 1 81 ? 1.901 -1.389 -15.446 1.00 98.38 81 ASN A C 1
ATOM 606 O O . ASN A 1 81 ? 1.740 -2.529 -15.007 1.00 98.38 81 ASN A O 1
ATOM 610 N N . ARG A 1 82 ? 1.806 -1.125 -16.755 1.00 98.12 82 ARG A N 1
ATOM 611 C CA . ARG A 1 82 ? 1.465 -2.145 -17.759 1.00 98.12 82 ARG A CA 1
ATOM 612 C C . ARG A 1 82 ? 2.391 -3.361 -17.645 1.00 98.12 82 ARG A C 1
ATOM 614 O O . ARG A 1 82 ? 3.610 -3.220 -17.613 1.00 98.12 82 ARG A O 1
ATOM 621 N N . GLY A 1 83 ? 1.797 -4.552 -17.615 1.00 96.88 83 GLY A N 1
ATOM 622 C CA . GLY A 1 83 ? 2.516 -5.825 -17.498 1.00 96.88 83 GLY A CA 1
ATOM 623 C C . GLY A 1 83 ? 2.828 -6.258 -16.062 1.00 96.88 83 GLY A C 1
ATOM 624 O O . GLY A 1 83 ? 3.090 -7.439 -15.845 1.00 96.88 83 GLY A O 1
ATOM 625 N N . ALA A 1 84 ? 2.745 -5.355 -15.080 1.00 98.31 84 ALA A N 1
ATOM 626 C CA . ALA A 1 84 ? 2.751 -5.728 -13.670 1.00 98.31 84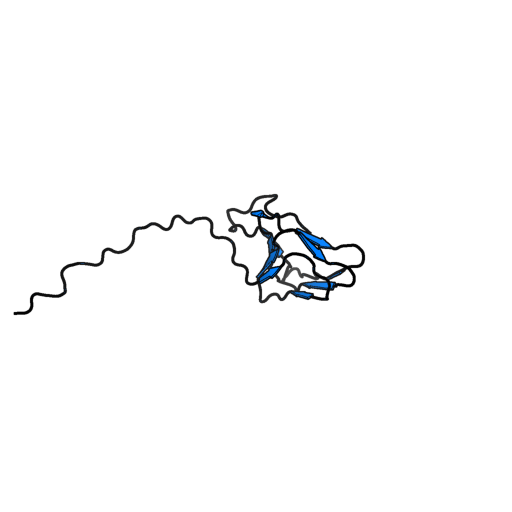 ALA A CA 1
ATOM 627 C C . ALA A 1 84 ? 1.385 -6.280 -13.235 1.00 98.31 84 ALA A C 1
ATOM 629 O O . ALA A 1 84 ? 0.386 -6.153 -13.952 1.00 98.31 84 ALA A O 1
ATOM 630 N N . LYS A 1 85 ? 1.333 -6.886 -12.045 1.00 98.12 85 LYS A N 1
ATOM 631 C CA . LYS A 1 85 ? 0.082 -7.380 -11.458 1.00 98.12 85 LYS A CA 1
ATOM 632 C C . LYS A 1 85 ? -0.060 -6.971 -10.000 1.00 98.12 85 LYS A C 1
ATOM 634 O O . LYS A 1 85 ? 0.911 -6.941 -9.247 1.00 98.12 85 LYS A O 1
ATOM 639 N N . LEU A 1 86 ? -1.307 -6.744 -9.612 1.00 98.25 86 LEU A N 1
ATOM 640 C CA . LEU A 1 86 ? -1.738 -6.626 -8.232 1.00 98.25 86 LEU A CA 1
ATOM 641 C C . LEU A 1 86 ? -2.745 -7.741 -7.945 1.00 98.25 86 LEU A C 1
ATOM 643 O O . LEU A 1 86 ? -3.724 -7.881 -8.674 1.00 98.25 86 LEU A O 1
ATOM 647 N N . ILE A 1 87 ? -2.504 -8.516 -6.893 1.00 98.44 87 ILE A N 1
ATOM 648 C CA . ILE A 1 87 ? -3.411 -9.549 -6.389 1.00 98.44 87 ILE A CA 1
ATOM 649 C C . ILE A 1 87 ? -3.868 -9.103 -5.000 1.00 98.44 87 ILE A C 1
ATOM 651 O O . ILE A 1 87 ? -3.064 -9.050 -4.070 1.00 98.44 87 ILE A O 1
ATOM 655 N N . ALA A 1 88 ? -5.142 -8.737 -4.871 1.00 97.56 88 ALA A N 1
ATOM 656 C CA . ALA A 1 88 ? -5.712 -8.154 -3.657 1.00 97.56 88 ALA A CA 1
ATOM 657 C C . ALA A 1 88 ? -7.113 -8.729 -3.383 1.00 97.56 88 ALA A C 1
ATOM 659 O O . ALA A 1 88 ? -8.120 -8.023 -3.429 1.00 97.56 88 ALA A O 1
ATOM 660 N N . ASP A 1 89 ? -7.165 -10.028 -3.085 1.00 96.62 89 ASP A N 1
ATOM 661 C CA . ASP A 1 89 ? -8.407 -10.782 -2.877 1.00 96.62 89 ASP A CA 1
ATOM 662 C C . ASP A 1 89 ? -8.884 -10.689 -1.415 1.00 96.62 89 ASP A C 1
ATOM 664 O O . ASP A 1 89 ? -8.796 -11.635 -0.628 1.00 96.62 89 ASP A O 1
ATOM 668 N N . GLY A 1 90 ? -9.362 -9.505 -1.022 1.00 96.50 90 GLY A N 1
ATOM 669 C CA . GLY A 1 90 ? -10.014 -9.295 0.274 1.00 96.50 90 GLY A CA 1
ATOM 670 C C . GLY A 1 90 ? -11.378 -9.991 0.359 1.00 96.50 90 GLY A C 1
ATOM 671 O O . GLY A 1 90 ? -12.055 -10.189 -0.646 1.00 96.50 90 GLY A O 1
ATOM 672 N N . THR A 1 91 ? -11.820 -10.329 1.572 1.00 97.12 91 THR A N 1
ATOM 673 C CA . THR A 1 91 ? -13.154 -10.919 1.805 1.00 97.12 91 THR A CA 1
ATOM 674 C C . THR A 1 91 ? -14.042 -9.970 2.604 1.00 97.12 91 THR A C 1
ATOM 676 O O . THR A 1 91 ? -13.548 -9.034 3.225 1.00 97.12 91 THR A O 1
ATOM 679 N N . GLN A 1 92 ? -15.352 -10.232 2.661 1.00 96.81 92 GLN A N 1
ATOM 680 C CA . GLN A 1 92 ? -16.268 -9.456 3.508 1.00 96.81 92 GLN A CA 1
ATOM 681 C C . GLN A 1 92 ? -15.842 -9.458 4.988 1.00 96.81 92 GLN A C 1
ATOM 683 O O . GLN A 1 92 ? -15.952 -8.438 5.662 1.00 96.81 92 GLN A O 1
ATOM 688 N N . ASN A 1 93 ? -15.323 -10.588 5.481 1.00 97.50 93 ASN A N 1
ATOM 689 C CA . ASN A 1 93 ? -14.869 -10.729 6.868 1.00 97.50 93 ASN A CA 1
ATOM 690 C C . ASN A 1 93 ? -13.453 -10.174 7.090 1.00 97.50 93 ASN A C 1
ATOM 692 O O . ASN A 1 93 ? -13.083 -9.862 8.219 1.00 97.50 93 ASN A O 1
ATOM 696 N N . GLN A 1 94 ? -12.645 -10.088 6.032 1.00 97.69 94 GLN A N 1
ATOM 697 C CA . GLN A 1 94 ? -11.258 -9.622 6.071 1.00 97.69 94 GLN A CA 1
ATOM 698 C C . GLN A 1 94 ? -10.972 -8.735 4.851 1.00 97.69 94 GLN A C 1
ATOM 700 O O . GLN A 1 94 ? -10.275 -9.157 3.919 1.00 97.69 94 GLN A O 1
ATOM 705 N N . PRO A 1 95 ? -11.528 -7.513 4.817 1.00 98.19 95 PRO A N 1
ATOM 706 C CA . PRO A 1 95 ? -11.323 -6.610 3.697 1.00 98.19 95 PRO A CA 1
ATOM 707 C C . PRO A 1 95 ? -9.883 -6.092 3.682 1.00 98.19 95 PRO A C 1
ATOM 709 O O . PRO A 1 95 ? -9.268 -5.882 4.728 1.00 98.19 95 PRO A O 1
ATOM 712 N N . ILE A 1 96 ? -9.349 -5.843 2.488 1.00 98.50 96 ILE A N 1
ATOM 713 C CA . ILE A 1 96 ? -8.110 -5.074 2.326 1.00 98.50 96 ILE A CA 1
ATOM 714 C C . ILE A 1 96 ? -8.494 -3.598 2.371 1.00 98.50 96 ILE A C 1
ATOM 716 O O . ILE A 1 96 ? -9.351 -3.155 1.609 1.00 98.50 96 ILE A O 1
ATOM 720 N N . THR A 1 97 ? -7.885 -2.841 3.283 1.00 97.62 97 THR A N 1
ATOM 721 C CA . THR A 1 97 ? -8.273 -1.447 3.532 1.00 97.62 97 THR A CA 1
ATOM 722 C C . THR A 1 97 ? -7.171 -0.498 3.099 1.00 97.62 97 THR A C 1
ATOM 724 O O . THR A 1 97 ? -6.129 -0.429 3.747 1.00 97.62 97 THR A O 1
ATOM 727 N N . PHE A 1 98 ? -7.440 0.288 2.057 1.00 97.69 98 PHE A N 1
ATOM 728 C CA . PHE A 1 98 ? -6.643 1.463 1.715 1.00 97.69 98 PHE A CA 1
ATOM 729 C C . PHE A 1 98 ? -7.276 2.714 2.332 1.00 97.69 98 PHE A C 1
ATOM 731 O O . PHE A 1 98 ? -8.466 2.969 2.148 1.00 97.69 98 PHE A O 1
ATOM 738 N N . THR A 1 99 ? -6.511 3.491 3.099 1.00 97.19 99 THR A N 1
ATOM 739 C CA . THR A 1 99 ? -7.040 4.679 3.793 1.00 97.19 99 THR A CA 1
ATOM 740 C C . THR A 1 99 ? -5.957 5.720 4.075 1.00 97.19 99 THR A C 1
ATOM 742 O O . THR A 1 99 ? -4.768 5.447 4.001 1.00 97.19 99 THR A O 1
ATOM 745 N N . SER A 1 100 ? -6.356 6.932 4.453 1.00 97.25 100 SER A N 1
ATOM 746 C CA . SER A 1 100 ? -5.449 7.973 4.952 1.00 97.25 100 SER A CA 1
ATOM 747 C C . SER A 1 100 ? -4.694 7.534 6.214 1.00 97.25 100 SER A C 1
ATOM 749 O O . SER A 1 100 ? -5.288 6.930 7.114 1.00 97.25 100 SER A O 1
ATOM 751 N N . GLN A 1 101 ? -3.409 7.899 6.310 1.00 97.06 101 GLN A N 1
ATOM 752 C CA . GLN A 1 101 ? -2.621 7.753 7.540 1.00 97.06 1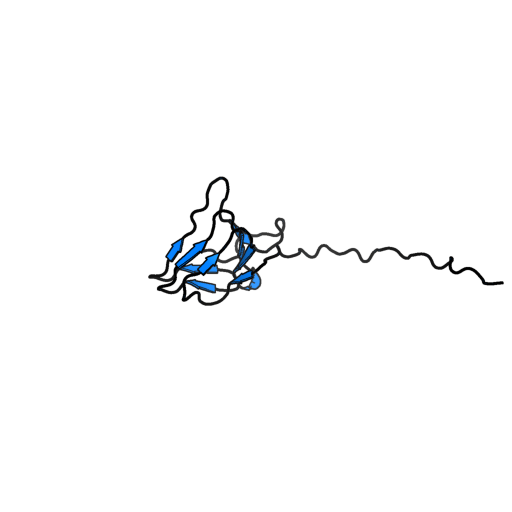01 GLN A CA 1
ATOM 753 C C . GLN A 1 101 ? -3.092 8.696 8.660 1.00 97.06 101 GLN A C 1
ATOM 755 O O . GLN A 1 101 ? -2.742 8.488 9.819 1.00 97.06 101 GLN A O 1
ATOM 760 N N . GLN A 1 102 ? -3.882 9.735 8.367 1.00 95.50 102 GLN A N 1
ATOM 761 C CA . GLN A 1 102 ? -4.403 10.615 9.416 1.00 95.50 102 GLN A CA 1
ATOM 762 C C . GLN A 1 102 ? -5.193 9.810 10.463 1.00 95.50 102 GLN A C 1
ATOM 764 O O . GLN A 1 102 ? -5.759 8.746 10.164 1.00 95.50 102 GLN A O 1
ATOM 769 N N . ALA A 1 103 ? -5.223 10.316 11.700 1.00 92.00 103 ALA A N 1
ATOM 770 C CA . ALA A 1 103 ? -6.095 9.784 12.746 1.00 92.00 103 ALA A CA 1
ATOM 771 C C . ALA A 1 103 ? -7.533 9.673 12.221 1.00 92.00 103 ALA A C 1
ATOM 773 O O . ALA A 1 103 ? -7.950 10.483 11.396 1.00 92.00 103 ALA A O 1
ATOM 774 N N . GLN A 1 104 ? -8.296 8.679 12.681 1.00 88.31 104 GLN A N 1
ATOM 775 C CA . GLN A 1 104 ? -9.605 8.333 12.108 1.00 88.31 104 GLN A CA 1
ATOM 776 C C . GLN A 1 104 ? -10.572 9.527 11.995 1.00 88.31 104 GLN A C 1
ATOM 778 O O . GLN A 1 104 ? -11.29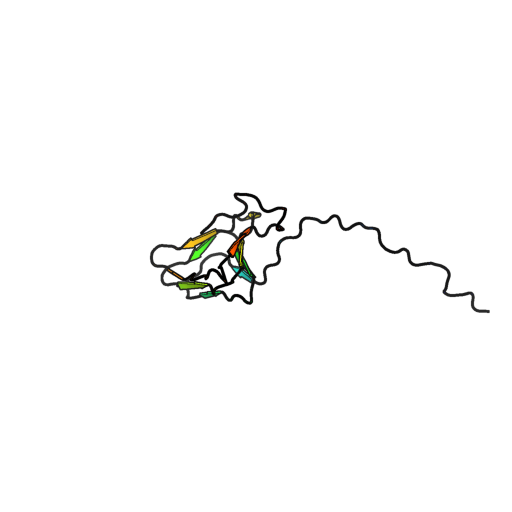2 9.634 11.009 1.00 88.31 104 GLN A O 1
ATOM 783 N N . ASN A 1 105 ? -10.546 10.442 12.962 1.00 89.62 105 ASN A N 1
ATOM 784 C CA . ASN A 1 105 ? -11.367 11.654 13.014 1.00 89.62 105 ASN A CA 1
ATOM 785 C C . ASN A 1 105 ? -10.822 12.837 12.189 1.00 89.62 105 ASN A C 1
ATO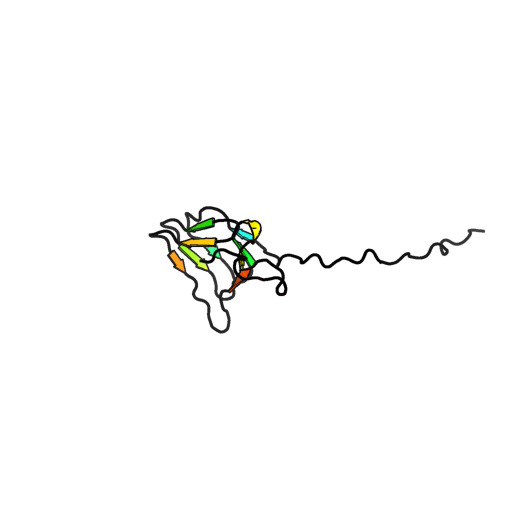M 787 O O . ASN A 1 105 ? -11.475 13.872 12.115 1.00 89.62 105 ASN A O 1
ATOM 791 N N . LEU A 1 106 ? -9.631 12.707 11.602 1.00 92.88 106 LEU A N 1
ATOM 792 C CA . LEU A 1 106 ? -8.942 13.745 10.827 1.00 92.88 106 LEU A CA 1
ATOM 793 C C . LEU A 1 106 ? -8.746 13.357 9.354 1.00 92.88 106 LEU A C 1
ATOM 795 O O . LEU A 1 106 ? -8.115 14.094 8.596 1.00 92.88 106 LEU A O 1
ATOM 799 N N . ARG A 1 107 ? -9.268 12.198 8.938 1.00 94.25 107 ARG A N 1
ATOM 800 C CA . ARG A 1 107 ? -9.199 11.742 7.547 1.00 94.25 107 ARG A CA 1
ATOM 801 C C . ARG A 1 107 ? -10.091 12.611 6.670 1.00 94.25 107 ARG A C 1
ATOM 803 O O . ARG A 1 107 ? -11.235 12.880 7.017 1.00 94.25 107 ARG A O 1
ATOM 810 N N . SER A 1 108 ? -9.568 13.027 5.525 1.00 94.25 108 SER A N 1
ATOM 811 C CA . SER A 1 108 ? -10.268 13.866 4.551 1.00 94.25 108 SER A CA 1
ATOM 812 C C . SER A 1 108 ? -10.114 13.317 3.129 1.00 94.25 108 SER A C 1
ATOM 814 O O . SER A 1 108 ? -9.108 12.664 2.826 1.00 94.25 108 SER A O 1
ATOM 816 N N . PRO A 1 109 ? -11.074 13.584 2.222 1.00 94.31 109 PRO A N 1
ATOM 817 C CA . PRO A 1 109 ? -10.891 13.312 0.800 1.00 94.31 109 PRO A CA 1
ATOM 818 C C . PRO A 1 109 ? -9.596 13.941 0.271 1.00 94.31 109 PRO A C 1
ATOM 820 O O . PRO A 1 109 ? -9.232 15.055 0.647 1.00 94.31 109 PRO A O 1
ATOM 823 N N . GLY A 1 110 ? -8.882 13.217 -0.593 1.00 94.00 110 GLY A N 1
ATOM 824 C CA . GLY A 1 110 ? -7.603 13.670 -1.146 1.00 94.00 110 GLY A CA 1
ATOM 825 C C . GLY A 1 110 ? -6.414 13.567 -0.186 1.00 94.00 110 GLY A C 1
ATOM 826 O O . GLY A 1 110 ? -5.323 14.025 -0.528 1.00 94.00 110 GLY A O 1
ATOM 827 N N . ASP A 1 111 ? -6.571 12.959 0.992 1.00 95.25 111 ASP A N 1
ATOM 828 C CA . ASP A 1 111 ? -5.446 12.643 1.878 1.00 95.25 111 ASP A CA 1
ATOM 829 C C . ASP A 1 111 ? -4.450 11.650 1.262 1.00 95.25 111 ASP A C 1
ATOM 831 O O . ASP A 1 111 ? -3.330 11.554 1.734 1.00 95.25 111 ASP A O 1
ATOM 835 N N . TRP A 1 112 ? -4.826 10.907 0.226 1.00 96.94 112 TRP A N 1
ATOM 836 C CA . TRP A 1 112 ? -3.946 9.986 -0.490 1.00 96.94 112 TRP A CA 1
ATOM 837 C C . TRP A 1 112 ? -4.392 9.886 -1.952 1.00 96.94 112 TRP A C 1
ATOM 839 O O . TRP A 1 112 ? -5.490 10.340 -2.283 1.00 96.94 112 TRP A O 1
ATOM 849 N N . GLY A 1 113 ? -3.522 9.384 -2.831 1.00 95.94 113 GLY A N 1
ATOM 850 C CA . GLY A 1 113 ? -3.728 9.490 -4.279 1.00 95.94 113 GLY A CA 1
ATOM 851 C C . GLY A 1 113 ? -4.471 8.324 -4.927 1.00 95.94 113 GLY A C 1
ATOM 852 O O . GLY A 1 113 ? -4.863 8.445 -6.082 1.00 95.94 113 GLY A O 1
ATOM 853 N N . GLY A 1 114 ? -4.727 7.239 -4.195 1.00 95.69 114 GLY A N 1
ATOM 854 C CA . GLY A 1 114 ? -5.468 6.094 -4.717 1.00 95.69 114 GLY A CA 1
ATOM 855 C C . GLY A 1 114 ? -4.585 4.919 -5.132 1.00 95.69 114 GLY A C 1
ATOM 856 O O . GLY A 1 114 ? -3.422 4.799 -4.725 1.00 95.69 114 GLY A O 1
ATOM 857 N N . ILE A 1 115 ? -5.205 4.041 -5.913 1.00 94.62 115 ILE A N 1
ATOM 858 C CA . ILE A 1 115 ? -4.645 2.842 -6.532 1.00 94.62 115 ILE A CA 1
ATOM 859 C C . ILE A 1 115 ? -4.956 2.840 -8.027 1.00 94.62 115 ILE A C 1
ATOM 861 O O . ILE A 1 115 ? -6.045 3.357 -8.374 1.00 94.62 115 ILE A O 1
#

pLDDT: mean 88.03, std 18.76, range [39.22, 98.62]

Radius of gyration: 21.67 Å; chains: 1; bounding box: 34×31×82 Å

Secondary structure (DSSP, 8-state):
----TT-S-------------PPPP-SEEEEEEE-S-EEE-TTSEEEEEEEEEE-TT-EEEE-TT-EEEEPTTTT-EEEE-TT-EEE----SSS--EEEESS-GGG--TTSS-B-

Sequence (115 aa):
MRASIKTILLLLLLFGSMAFGQLSPADSVIEGNITSNAFLTNSKRYLLRGFVNINSPAVLTIQAGTIIYGEKSSKGTLIVNRGAKLIADGTQNQPITFTSQQAQNLRSPGDWGGI

Foldseek 3Di:
DDPDPPPDDDPDDDPPPPPPFDFQDWPEEAEDEDAAEEEAELVTAYEQAAEYEYDPPYEYEYDFQYHYAYAQVRQREYHYDPNYYYHQDYDPVGHYHYAHRTRPVPGDPSSHNYD